Protein AF-X1V938-F1 (afdb_monomer_lite)

pLDDT: mean 85.06, std 10.85, range [51.5, 95.19]

Organism: NCBI:txid412755

Radius of gyration: 33.58 Å; chains: 1; bounding box: 94×29×70 Å

Secondary structure (DSSP, 8-state):
---HHHHHHHHHHHHHHHHHHHHHHHHHHHHHHHHT--SS-PSS-TT---HHHHHHHHHT--SEEEEEEEE-TTT--EEEEEEETTSS-EEEEE-TTTTTTS-HHHHHHHHHH-PPPPHHHHHHHHHHHHHHHHHHHH-

Foldseek 3Di:
DDPPVVVVVVVVVVVVVVVVVVVVVVVVVVVVCVVPPPVDDPPPDPPDQDPVNVVVVVVPFDQKDWPAWDADPPPRFIWTWIGGRVDPDIDTFTCRPLCPPPDPVVVCCCRPPVDDDPPSSVVVVVVSVVVVSVVVVVD

Sequence (139 aa):
PEHHYDNFIEDLIQDWKQADREFSQALWEAELKAMHSLGERRYPLRGQFNAISRDIFAQSQPLYYFEGQAVSGVTLTPFVKVRIASSYVRLYIDLGEALREVSKSKRRKSIRYGKALPFRVEERIRIAIMEAVRHYLAY

Structure (mmCIF, N/CA/C/O backbone):
data_AF-X1V938-F1
#
_entry.id   AF-X1V938-F1
#
loop_
_atom_site.group_PDB
_atom_site.id
_atom_site.type_symbol
_atom_site.label_atom_id
_atom_site.l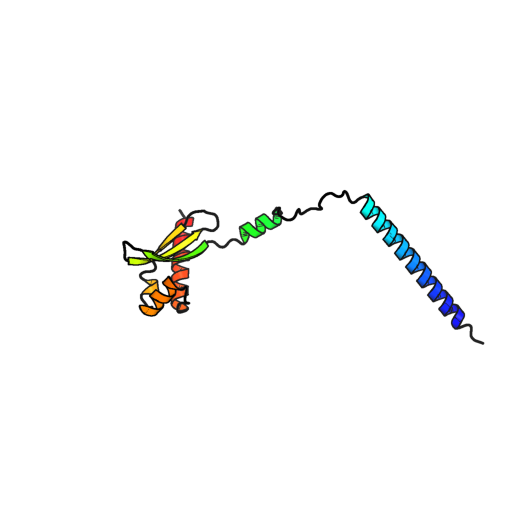abel_alt_id
_atom_site.label_comp_id
_atom_site.label_asym_id
_atom_site.label_entity_id
_atom_site.label_seq_id
_atom_site.pdbx_PDB_ins_code
_atom_site.Cartn_x
_atom_site.Cartn_y
_atom_site.Cartn_z
_atom_site.occupancy
_atom_site.B_iso_or_equiv
_atom_site.auth_seq_id
_atom_site.auth_comp_id
_atom_site.auth_asym_id
_atom_site.auth_atom_id
_atom_site.pdbx_PDB_model_num
ATOM 1 N N . PRO A 1 1 ? 71.701 5.053 -42.333 1.00 51.50 1 PRO A N 1
ATOM 2 C CA . PRO A 1 1 ? 70.776 6.119 -41.885 1.00 51.50 1 PRO A CA 1
ATOM 3 C C . PRO A 1 1 ? 69.346 5.606 -42.033 1.00 51.50 1 PRO A C 1
ATOM 5 O O . PRO A 1 1 ? 68.917 5.292 -43.135 1.00 51.50 1 PRO A O 1
ATOM 8 N N . GLU A 1 2 ? 68.719 5.340 -40.896 1.00 53.16 2 GLU A N 1
ATOM 9 C CA . GLU A 1 2 ? 67.569 4.451 -40.768 1.00 53.16 2 GLU A CA 1
ATOM 10 C C . GLU A 1 2 ? 66.261 5.108 -41.227 1.00 53.16 2 GLU A C 1
ATOM 12 O O . GLU A 1 2 ? 65.856 6.145 -40.704 1.00 53.16 2 GLU A O 1
ATOM 17 N N . HIS A 1 3 ? 65.582 4.454 -42.172 1.00 59.91 3 HIS A N 1
ATOM 18 C CA . HIS A 1 3 ? 64.244 4.767 -42.697 1.00 59.91 3 HIS A CA 1
ATOM 19 C C . HIS A 1 3 ? 63.119 4.453 -41.686 1.00 59.91 3 HIS A C 1
ATOM 21 O O . HIS A 1 3 ? 62.063 3.940 -42.039 1.00 59.91 3 HIS A O 1
ATOM 27 N N . HIS A 1 4 ? 63.344 4.706 -40.393 1.00 61.38 4 HIS A N 1
ATOM 28 C CA . HIS A 1 4 ? 62.378 4.389 -39.334 1.00 61.38 4 HIS A CA 1
ATOM 29 C C . HIS A 1 4 ? 61.112 5.257 -39.428 1.00 61.38 4 HIS A C 1
ATOM 31 O O . HIS A 1 4 ? 60.019 4.827 -39.065 1.00 61.38 4 HIS A O 1
ATOM 37 N N . TYR A 1 5 ? 61.248 6.489 -39.917 1.00 69.62 5 TYR A N 1
ATOM 38 C CA . TYR A 1 5 ? 60.123 7.411 -40.056 1.00 69.62 5 TYR A CA 1
ATOM 39 C C . TYR A 1 5 ? 59.216 7.064 -41.237 1.00 69.62 5 TYR A C 1
ATOM 41 O O . TYR A 1 5 ? 58.027 7.344 -41.164 1.00 69.62 5 TYR A O 1
ATOM 49 N N . ASP A 1 6 ? 59.742 6.410 -42.274 1.00 73.81 6 ASP A N 1
ATOM 50 C CA . ASP A 1 6 ? 58.984 6.121 -43.494 1.00 73.81 6 ASP A CA 1
ATOM 51 C C . ASP A 1 6 ? 57.876 5.091 -43.219 1.00 73.81 6 ASP A C 1
ATOM 53 O O . ASP A 1 6 ? 56.715 5.347 -43.524 1.00 73.81 6 ASP A O 1
ATOM 57 N N . ASN A 1 7 ? 58.195 4.001 -42.512 1.00 77.12 7 ASN A N 1
ATOM 58 C CA . ASN A 1 7 ? 57.200 2.996 -42.111 1.00 77.12 7 ASN A CA 1
ATOM 59 C C . ASN A 1 7 ? 56.140 3.580 -41.161 1.00 77.12 7 ASN A C 1
ATOM 61 O O . ASN A 1 7 ? 54.953 3.314 -41.307 1.00 77.12 7 ASN A O 1
ATOM 65 N N . PHE A 1 8 ? 56.557 4.425 -40.210 1.00 81.06 8 PHE A N 1
ATOM 66 C CA . PHE A 1 8 ? 55.632 5.073 -39.275 1.00 81.06 8 PHE A CA 1
ATOM 67 C C . PHE A 1 8 ? 54.679 6.046 -39.984 1.00 81.06 8 PHE A C 1
ATOM 69 O O . PHE A 1 8 ? 53.502 6.137 -39.640 1.00 81.06 8 PHE A O 1
ATOM 76 N N . ILE A 1 9 ? 55.181 6.779 -40.981 1.00 83.56 9 ILE A N 1
ATOM 77 C CA . ILE A 1 9 ? 54.368 7.671 -41.810 1.00 83.56 9 ILE A CA 1
ATOM 78 C C . ILE A 1 9 ? 53.379 6.856 -42.648 1.00 83.56 9 ILE A C 1
ATOM 80 O O . ILE A 1 9 ? 52.219 7.247 -42.755 1.00 83.56 9 ILE A O 1
ATOM 84 N N . GLU A 1 10 ? 53.802 5.727 -43.218 1.00 85.31 10 GLU A N 1
ATOM 85 C CA . GLU A 1 10 ? 52.921 4.847 -43.989 1.00 85.31 10 GLU A CA 1
ATOM 86 C C . GLU A 1 10 ? 51.785 4.270 -43.140 1.00 85.31 10 GLU A C 1
ATOM 88 O O . GLU A 1 10 ? 50.630 4.344 -43.567 1.00 85.31 10 GLU A O 1
ATOM 93 N N . ASP A 1 11 ? 52.079 3.791 -41.931 1.00 87.44 11 ASP A N 1
ATOM 94 C CA . ASP A 1 11 ? 51.068 3.295 -40.990 1.00 87.44 11 ASP A CA 1
ATOM 95 C C . ASP A 1 11 ? 50.069 4.401 -40.619 1.00 87.44 11 ASP A C 1
ATOM 97 O O . ASP A 1 11 ? 48.855 4.219 -40.724 1.00 87.44 11 ASP A O 1
ATOM 101 N N . LEU A 1 12 ? 50.564 5.603 -40.308 1.00 90.19 12 LEU A N 1
ATOM 102 C CA . LEU A 1 12 ? 49.724 6.753 -39.964 1.00 90.19 12 LEU A CA 1
ATOM 103 C C . LEU A 1 12 ? 48.822 7.177 -41.137 1.00 90.19 12 LEU A C 1
ATOM 105 O O . LEU A 1 12 ? 47.660 7.538 -40.941 1.00 90.19 12 LEU A O 1
ATOM 109 N N . ILE A 1 13 ? 49.319 7.086 -42.374 1.00 90.44 13 ILE A N 1
ATOM 110 C CA . ILE A 1 13 ? 48.526 7.326 -43.586 1.00 90.44 13 ILE A CA 1
ATOM 111 C C . ILE A 1 13 ? 47.441 6.253 -43.764 1.00 90.44 13 ILE A C 1
ATOM 113 O O . ILE A 1 13 ? 46.343 6.578 -44.227 1.00 90.44 13 ILE A O 1
ATOM 117 N N . GLN A 1 14 ? 47.714 4.986 -43.440 1.00 92.62 14 GLN A N 1
ATOM 118 C CA . GLN A 1 14 ? 46.705 3.923 -43.512 1.00 92.62 14 GLN A CA 1
ATOM 119 C C . GLN A 1 14 ? 45.608 4.119 -42.469 1.00 92.62 14 GLN A C 1
ATOM 121 O O . GLN A 1 14 ? 44.429 4.050 -42.823 1.00 92.62 14 GLN A O 1
ATOM 126 N N . ASP A 1 15 ? 45.979 4.467 -41.239 1.00 92.94 15 ASP A N 1
ATOM 127 C CA . ASP A 1 15 ? 45.030 4.780 -40.171 1.00 92.94 15 ASP A CA 1
ATOM 128 C C . ASP A 1 15 ? 44.116 5.944 -40.567 1.00 92.94 15 ASP A C 1
ATOM 130 O O . ASP A 1 15 ? 42.897 5.884 -40.399 1.00 92.94 15 ASP A O 1
ATOM 134 N N . TRP A 1 16 ? 44.678 6.988 -41.182 1.00 93.50 16 TRP A N 1
ATOM 135 C CA . TRP A 1 16 ? 43.898 8.129 -41.666 1.00 93.50 16 TRP A CA 1
ATOM 136 C C . TRP A 1 16 ? 42.923 7.743 -42.778 1.00 93.50 16 TRP A C 1
ATOM 138 O O . TRP A 1 16 ? 41.770 8.169 -42.762 1.00 93.50 16 TRP A O 1
ATOM 148 N N . LYS A 1 17 ? 43.347 6.902 -43.727 1.00 94.50 17 LYS A N 1
ATOM 149 C CA . LYS A 1 17 ? 42.462 6.387 -44.785 1.00 94.50 17 LYS A CA 1
ATOM 150 C C . LYS A 1 17 ? 41.341 5.524 -44.222 1.00 94.50 17 LYS A C 1
ATOM 152 O O . LYS A 1 17 ? 40.238 5.532 -44.766 1.00 94.50 17 LYS A O 1
ATOM 157 N N . GLN A 1 18 ? 41.622 4.752 -43.178 1.00 94.12 18 GLN A N 1
ATOM 158 C CA . GLN A 1 18 ? 40.612 3.943 -42.517 1.00 94.12 18 GLN A CA 1
ATOM 159 C C . GLN A 1 18 ? 39.592 4.831 -41.797 1.00 94.12 18 GLN A C 1
ATOM 161 O O . GLN A 1 18 ? 38.395 4.686 -42.044 1.00 94.12 18 GLN A O 1
ATOM 166 N N . ALA A 1 19 ? 40.057 5.802 -41.010 1.00 93.75 19 ALA A N 1
ATOM 167 C CA . ALA A 1 19 ? 39.192 6.747 -40.309 1.00 93.75 19 ALA A CA 1
ATOM 168 C C . ALA A 1 19 ? 38.291 7.543 -41.273 1.00 93.75 19 ALA A C 1
ATOM 170 O O . ALA A 1 19 ? 37.106 7.728 -41.006 1.00 93.75 19 ALA A O 1
ATOM 171 N N . ASP A 1 20 ? 38.820 7.961 -42.425 1.00 95.19 20 ASP A N 1
ATOM 172 C CA . ASP A 1 20 ? 38.060 8.698 -43.442 1.00 95.19 20 ASP A CA 1
ATOM 173 C C . ASP A 1 20 ? 36.949 7.843 -44.087 1.00 95.19 20 ASP A C 1
ATOM 175 O O . ASP A 1 20 ? 35.829 8.308 -44.326 1.00 95.19 20 ASP A O 1
ATOM 179 N N . ARG A 1 21 ? 37.212 6.547 -44.302 1.00 94.31 21 ARG A N 1
ATOM 180 C CA . ARG A 1 21 ? 36.202 5.590 -44.788 1.00 94.31 21 ARG A CA 1
ATOM 181 C C . ARG A 1 21 ? 35.117 5.332 -43.754 1.00 94.31 21 ARG A C 1
ATOM 183 O O . ARG A 1 21 ? 33.944 5.309 -44.117 1.00 94.31 21 ARG A O 1
ATOM 190 N N . GLU A 1 22 ? 35.494 5.150 -42.493 1.00 93.31 22 GLU A N 1
ATOM 191 C CA . GLU A 1 22 ? 34.551 4.953 -41.387 1.00 93.31 22 GLU A CA 1
ATOM 192 C C . GLU A 1 22 ? 33.655 6.183 -41.212 1.00 93.31 22 GLU A C 1
ATOM 194 O O . GLU A 1 22 ? 32.437 6.059 -41.090 1.00 93.31 22 GLU A O 1
ATOM 199 N N . PHE A 1 23 ? 34.238 7.380 -41.296 1.00 93.44 23 PHE A N 1
ATOM 200 C CA . PHE A 1 23 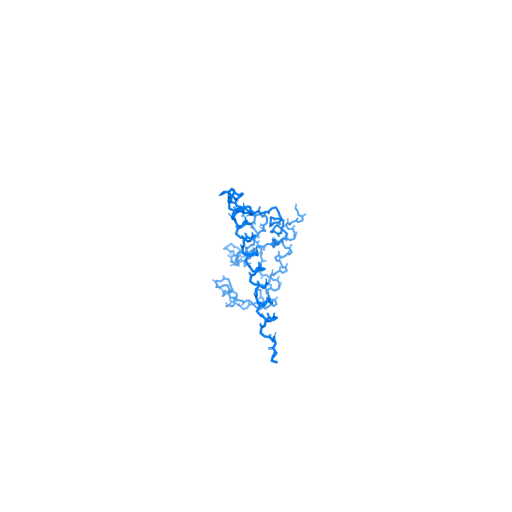? 33.497 8.634 -41.252 1.00 93.44 23 PHE A CA 1
ATOM 201 C C . PHE A 1 23 ? 32.515 8.761 -42.423 1.00 93.44 23 PHE A C 1
ATOM 203 O O . PHE A 1 23 ? 31.340 9.071 -42.220 1.00 93.44 23 PHE A O 1
ATOM 210 N N . SER A 1 24 ? 32.962 8.449 -43.641 1.00 91.88 24 SER A N 1
ATOM 211 C CA . SER A 1 24 ? 32.117 8.469 -44.840 1.00 91.88 24 SER A CA 1
ATOM 212 C C . SER A 1 24 ? 30.961 7.466 -44.757 1.00 91.88 24 SER A C 1
ATOM 214 O O . SER A 1 24 ? 29.830 7.791 -45.117 1.00 91.88 24 SER A O 1
ATOM 216 N N . GLN A 1 25 ? 31.216 6.259 -44.243 1.00 93.25 25 GLN A N 1
ATOM 217 C CA . GLN A 1 25 ? 30.179 5.249 -44.013 1.00 93.25 25 GLN A CA 1
ATOM 218 C C . GLN A 1 25 ? 29.173 5.709 -42.958 1.00 93.25 25 GLN A C 1
ATOM 220 O O . GLN A 1 25 ? 27.969 5.609 -43.184 1.00 93.25 25 GLN A O 1
ATOM 225 N N . ALA A 1 26 ? 29.641 6.281 -41.848 1.00 90.75 26 ALA A N 1
ATOM 226 C CA . ALA A 1 26 ? 28.773 6.795 -40.795 1.00 90.75 26 ALA A CA 1
ATOM 227 C C . ALA A 1 26 ? 27.875 7.942 -41.288 1.00 90.75 26 ALA A C 1
ATOM 229 O O . ALA A 1 26 ? 26.696 7.997 -40.932 1.00 90.75 26 ALA A O 1
ATOM 230 N N . LEU A 1 27 ? 28.405 8.839 -42.128 1.00 92.88 27 LEU A N 1
ATOM 231 C CA . LEU A 1 27 ? 27.618 9.895 -42.769 1.00 92.88 27 LEU A CA 1
ATOM 232 C C . LEU A 1 27 ? 26.555 9.315 -43.702 1.00 92.88 27 LEU A C 1
ATOM 234 O O . LEU A 1 27 ? 25.391 9.696 -43.603 1.00 92.88 27 LEU A O 1
ATOM 238 N N . TRP A 1 28 ? 26.929 8.356 -44.549 1.00 88.69 28 TRP A N 1
ATOM 239 C CA . TRP A 1 28 ? 25.998 7.689 -45.456 1.00 88.69 28 TRP A CA 1
ATOM 240 C C . TRP A 1 28 ? 24.877 6.958 -44.706 1.00 88.69 28 TRP A C 1
ATOM 242 O O . TRP A 1 28 ? 23.701 7.079 -45.045 1.00 88.69 28 TRP A O 1
ATOM 252 N N . GLU A 1 29 ? 25.210 6.237 -43.636 1.00 90.88 29 GLU A N 1
ATOM 253 C CA . GLU A 1 29 ? 24.226 5.583 -42.773 1.00 90.88 29 GLU A CA 1
ATOM 254 C C . GLU A 1 29 ? 23.312 6.592 -42.071 1.00 90.88 29 GLU A C 1
ATOM 256 O O . GLU A 1 29 ? 22.107 6.355 -41.947 1.00 90.88 29 GLU A O 1
ATOM 261 N N . ALA A 1 30 ? 23.857 7.725 -41.622 1.00 88.00 30 ALA A N 1
ATOM 262 C CA . ALA A 1 30 ? 23.079 8.798 -41.019 1.00 88.00 30 ALA A CA 1
ATOM 263 C C . ALA A 1 30 ? 22.116 9.436 -42.031 1.00 88.00 30 ALA A C 1
ATOM 265 O O . ALA A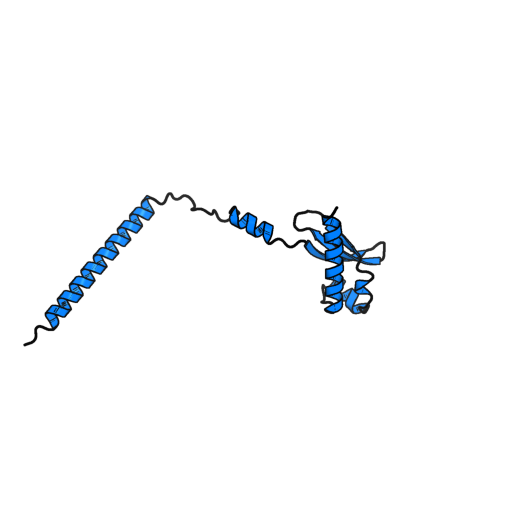 1 30 ? 20.953 9.662 -41.691 1.00 88.00 30 ALA A O 1
ATOM 266 N N . GLU A 1 31 ? 22.558 9.662 -43.268 1.00 85.69 31 GLU A N 1
ATOM 267 C CA . GLU A 1 31 ? 21.728 10.159 -44.367 1.00 85.69 31 GLU A CA 1
ATOM 268 C C . GLU A 1 31 ? 20.633 9.164 -44.745 1.00 85.69 31 GLU A C 1
ATOM 270 O O . GLU A 1 31 ? 19.463 9.543 -44.794 1.00 85.69 31 GLU A O 1
ATOM 275 N N . LEU A 1 32 ? 20.962 7.880 -44.923 1.00 85.06 32 LEU A N 1
ATOM 276 C CA . LEU A 1 32 ? 19.970 6.827 -45.156 1.00 85.06 32 LEU A CA 1
ATOM 277 C C . LEU A 1 32 ? 18.945 6.784 -44.022 1.00 85.06 32 LEU A C 1
ATOM 279 O O . LEU A 1 32 ? 17.737 6.740 -44.258 1.00 85.06 32 LEU A O 1
ATOM 283 N N . LYS A 1 33 ? 19.404 6.848 -42.772 1.00 80.94 33 LYS A N 1
ATOM 284 C CA . LYS A 1 33 ? 18.533 6.853 -41.596 1.00 80.94 33 LYS A CA 1
ATOM 285 C C . LYS A 1 33 ? 17.653 8.097 -41.534 1.00 80.94 33 LYS A C 1
ATOM 287 O O . LYS A 1 33 ? 16.526 7.978 -41.063 1.00 80.94 33 LYS A O 1
ATOM 292 N N . ALA A 1 34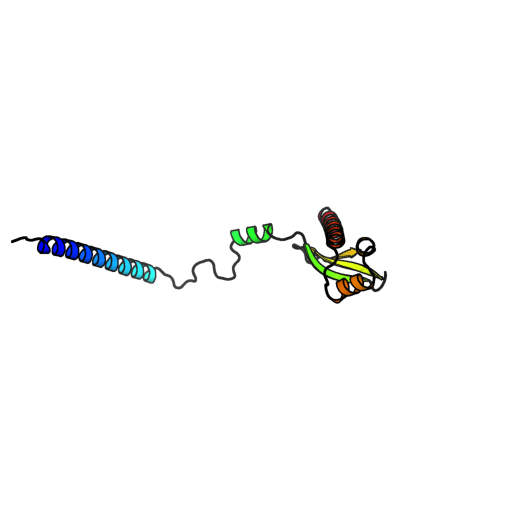 ? 18.138 9.251 -41.985 1.00 82.06 34 ALA A N 1
ATOM 293 C CA . ALA A 1 34 ? 17.370 10.488 -42.058 1.00 82.06 34 ALA A CA 1
ATOM 294 C C . ALA A 1 34 ? 16.327 10.436 -43.186 1.00 82.06 34 ALA A C 1
ATOM 296 O O . ALA A 1 34 ? 15.155 10.716 -42.937 1.00 82.06 34 ALA A O 1
ATOM 297 N N . MET A 1 35 ? 16.718 9.993 -44.386 1.00 78.81 35 MET A N 1
ATOM 298 C CA . MET A 1 35 ? 15.833 9.856 -45.551 1.00 78.81 35 MET A CA 1
ATOM 299 C C . MET A 1 35 ? 14.723 8.827 -45.319 1.00 78.81 35 MET A C 1
ATOM 301 O O . MET A 1 35 ? 13.577 9.049 -45.702 1.00 78.81 35 MET A O 1
ATOM 305 N N . HIS A 1 36 ? 15.047 7.715 -44.659 1.00 72.38 36 HIS A N 1
ATOM 306 C CA . HIS A 1 36 ? 14.093 6.654 -44.333 1.00 72.38 36 HIS A CA 1
ATOM 307 C C . HIS A 1 36 ? 13.449 6.808 -42.950 1.00 72.38 36 HIS A C 1
ATOM 309 O O . HIS A 1 36 ? 12.597 5.999 -42.573 1.00 72.38 36 HIS A O 1
ATOM 315 N N . SER A 1 37 ? 13.801 7.840 -42.176 1.00 72.62 37 SER A N 1
ATOM 316 C CA . SER A 1 37 ? 12.988 8.224 -41.028 1.00 72.62 37 SER A CA 1
ATOM 317 C C . SER A 1 37 ? 11.761 8.974 -41.525 1.00 72.62 37 SER A C 1
ATOM 319 O O . SER A 1 37 ? 11.775 10.186 -41.712 1.00 72.62 37 SER A O 1
ATOM 321 N N . LEU A 1 38 ? 10.663 8.246 -41.715 1.00 65.38 38 LEU A N 1
ATOM 322 C CA . LEU A 1 38 ? 9.349 8.870 -41.664 1.00 65.38 38 LEU A CA 1
ATOM 323 C C . LEU A 1 38 ? 9.292 9.620 -40.327 1.00 65.38 38 LEU A C 1
ATOM 325 O O . LEU A 1 38 ? 9.566 9.024 -39.284 1.00 65.38 38 LEU A O 1
ATOM 329 N N . GLY A 1 39 ? 8.959 10.914 -40.336 1.00 61.00 39 GLY A N 1
ATOM 330 C CA . GLY A 1 39 ? 8.785 11.741 -39.127 1.00 61.00 39 GLY A CA 1
ATOM 331 C C . GLY A 1 39 ? 7.665 11.256 -38.189 1.00 61.00 39 GLY A C 1
ATOM 332 O O . GLY A 1 39 ? 7.238 11.963 -37.277 1.00 61.00 39 GLY A O 1
ATOM 333 N N . GLU A 1 40 ? 7.169 10.048 -38.426 1.00 63.22 40 GLU A N 1
ATOM 334 C CA . GLU A 1 40 ? 6.268 9.297 -37.588 1.00 63.22 40 GLU A CA 1
ATOM 335 C C . GLU A 1 40 ? 6.944 8.972 -36.254 1.00 63.22 40 GLU A C 1
ATOM 337 O O . GLU A 1 40 ? 8.111 8.580 -36.156 1.00 63.22 40 GLU A O 1
ATOM 342 N N . ARG A 1 41 ? 6.183 9.142 -3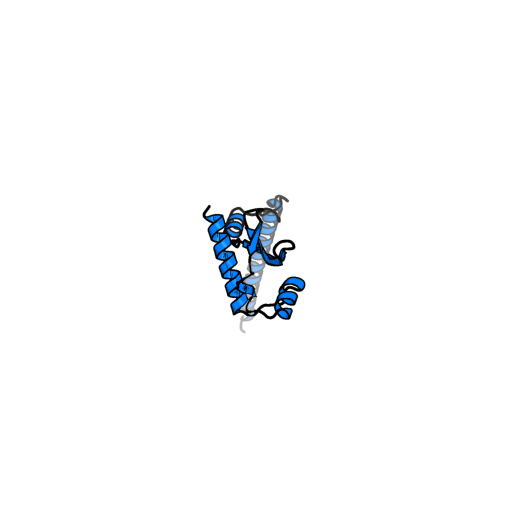5.176 1.00 57.28 41 ARG A N 1
ATOM 343 C CA . ARG A 1 41 ? 6.646 8.812 -33.831 1.00 57.28 41 ARG A CA 1
ATOM 344 C C . ARG A 1 41 ? 6.907 7.308 -33.757 1.00 57.28 41 ARG A C 1
ATOM 346 O O . ARG A 1 41 ? 5.965 6.519 -33.757 1.00 57.28 41 ARG A O 1
ATOM 353 N N . ARG A 1 42 ? 8.184 6.922 -33.665 1.00 57.72 42 ARG A N 1
ATOM 354 C CA . ARG A 1 42 ? 8.599 5.524 -33.497 1.00 57.72 42 ARG A CA 1
ATOM 355 C C . ARG A 1 42 ? 7.921 4.916 -32.272 1.00 57.72 42 ARG A C 1
ATOM 357 O O . ARG A 1 42 ? 7.939 5.497 -31.186 1.00 57.72 42 ARG A O 1
ATOM 364 N N . TYR A 1 43 ? 7.317 3.751 -32.475 1.00 58.62 43 TYR A N 1
ATOM 365 C CA . TYR A 1 43 ? 6.707 2.962 -31.414 1.00 58.62 43 TYR A CA 1
ATOM 366 C C . TYR A 1 43 ? 7.757 2.598 -30.338 1.00 58.62 43 TYR A C 1
ATOM 368 O O . TYR A 1 43 ? 8.907 2.328 -30.688 1.00 58.62 43 TYR A O 1
ATOM 376 N N . PRO A 1 44 ? 7.381 2.546 -29.047 1.00 57.72 44 PRO A N 1
ATOM 377 C CA . PRO A 1 44 ? 6.053 2.836 -28.523 1.00 57.72 44 PRO A CA 1
ATOM 378 C C . PRO A 1 44 ? 5.814 4.341 -28.349 1.00 57.72 44 PRO A C 1
ATOM 380 O O . PRO A 1 44 ? 6.614 5.069 -27.759 1.00 57.72 44 PRO A O 1
ATOM 383 N N . LEU A 1 45 ? 4.647 4.788 -28.817 1.00 57.28 45 LEU A N 1
ATOM 384 C CA . LEU A 1 45 ? 4.077 6.088 -28.475 1.00 57.28 45 LEU A CA 1
ATOM 385 C C . LEU A 1 45 ? 4.007 6.185 -26.944 1.00 57.28 45 LEU A C 1
ATOM 387 O O . LEU A 1 45 ? 3.300 5.403 -26.305 1.00 57.28 45 LEU A O 1
ATOM 391 N N . ARG A 1 46 ? 4.748 7.119 -26.335 1.00 53.34 46 ARG A N 1
ATOM 392 C CA . ARG A 1 46 ? 4.645 7.388 -24.890 1.00 53.34 46 ARG A CA 1
ATOM 393 C C . ARG A 1 46 ? 3.164 7.544 -24.516 1.00 53.34 46 ARG A C 1
ATOM 395 O O . ARG A 1 46 ? 2.470 8.360 -25.114 1.00 53.34 46 ARG A O 1
ATOM 402 N N . GLY A 1 47 ? 2.692 6.750 -23.554 1.00 58.91 47 GLY A N 1
ATOM 403 C CA . GLY A 1 47 ? 1.292 6.744 -23.107 1.00 58.91 47 GLY A CA 1
ATOM 404 C C . GLY A 1 47 ? 0.425 5.598 -23.644 1.00 58.91 47 GLY A C 1
ATOM 405 O O . GLY A 1 47 ? -0.689 5.430 -23.157 1.00 58.91 47 GLY A O 1
ATOM 406 N N . GLN A 1 48 ? 0.915 4.769 -24.573 1.00 62.12 48 GLN A N 1
ATOM 407 C CA . GLN A 1 48 ? 0.264 3.499 -24.906 1.00 62.12 48 GLN A CA 1
ATOM 408 C C . GLN A 1 48 ? 0.916 2.358 -24.124 1.00 62.12 48 GLN A C 1
ATOM 410 O O . GLN A 1 48 ? 2.125 2.142 -24.181 1.00 62.12 48 GLN A O 1
ATOM 415 N N . PHE A 1 49 ? 0.096 1.631 -23.369 1.00 62.00 49 PHE A N 1
ATOM 416 C CA . PHE A 1 49 ? 0.494 0.378 -22.743 1.00 62.00 49 PHE A CA 1
ATOM 417 C C . PHE A 1 49 ? 0.829 -0.633 -23.853 1.00 62.00 49 PHE A C 1
ATOM 419 O O . PHE A 1 49 ? -0.072 -1.054 -24.577 1.00 62.00 49 PHE A O 1
ATOM 426 N N . ASN A 1 50 ? 2.102 -1.017 -23.994 1.00 79.19 50 ASN A N 1
ATOM 427 C CA . ASN A 1 50 ? 2.497 -2.169 -24.810 1.00 79.19 50 ASN A CA 1
ATOM 428 C C . ASN A 1 50 ? 1.736 -3.415 -24.306 1.00 79.19 50 ASN A C 1
ATOM 430 O O . ASN A 1 50 ? 1.452 -3.513 -23.111 1.00 79.19 50 ASN A O 1
ATOM 434 N N . ALA A 1 51 ? 1.408 -4.367 -25.184 1.00 79.75 51 ALA A N 1
ATOM 435 C CA . ALA A 1 51 ? 0.750 -5.619 -24.802 1.00 79.75 51 ALA A CA 1
ATOM 436 C C . ALA A 1 51 ? 1.528 -6.332 -23.681 1.00 79.75 51 ALA A C 1
ATOM 438 O O . ALA A 1 51 ? 0.962 -6.643 -22.638 1.00 79.75 51 ALA A O 1
ATOM 439 N N . ILE A 1 52 ? 2.856 -6.424 -23.824 1.00 81.94 52 ILE A N 1
ATOM 440 C CA . ILE A 1 52 ? 3.741 -7.003 -22.802 1.00 81.94 52 ILE A CA 1
ATOM 441 C C . ILE A 1 52 ? 3.677 -6.202 -21.495 1.00 81.94 52 ILE A C 1
ATOM 443 O O . ILE A 1 52 ? 3.558 -6.774 -20.416 1.00 81.94 52 ILE A O 1
ATOM 447 N N . SER A 1 53 ? 3.720 -4.866 -21.560 1.00 77.00 53 SER A N 1
ATOM 448 C CA . SER A 1 53 ? 3.662 -4.049 -20.341 1.00 77.00 53 SER A CA 1
ATOM 449 C C . SER A 1 53 ? 2.289 -4.110 -19.668 1.00 77.00 53 SER A C 1
ATOM 451 O O . SER A 1 53 ? 2.203 -3.932 -18.457 1.00 77.00 53 SER A O 1
ATOM 453 N N . ARG A 1 54 ? 1.217 -4.364 -20.430 1.00 80.75 54 ARG A N 1
ATOM 454 C CA . ARG A 1 54 ? -0.145 -4.544 -19.910 1.00 80.75 54 ARG A CA 1
ATOM 455 C C . ARG A 1 54 ? -0.253 -5.847 -19.137 1.00 80.75 54 ARG A C 1
ATOM 457 O O . ARG A 1 54 ? -0.789 -5.823 -18.033 1.00 80.75 54 ARG A O 1
ATOM 464 N N . ASP A 1 55 ? 0.313 -6.922 -19.668 1.00 83.94 55 ASP A N 1
ATOM 465 C CA . ASP A 1 55 ? 0.337 -8.216 -18.991 1.00 83.94 55 ASP A CA 1
ATOM 466 C C . ASP A 1 55 ? 1.195 -8.164 -17.728 1.00 83.94 55 ASP A C 1
ATOM 468 O O . ASP A 1 55 ? 0.733 -8.569 -16.663 1.00 83.94 55 ASP A O 1
ATOM 472 N N . ILE A 1 56 ? 2.390 -7.563 -17.799 1.00 85.19 56 ILE A N 1
ATOM 473 C CA . ILE A 1 56 ? 3.245 -7.343 -16.619 1.00 85.19 56 ILE A CA 1
ATOM 474 C C . ILE A 1 56 ? 2.492 -6.537 -15.556 1.00 85.19 56 ILE A C 1
ATOM 476 O O . ILE A 1 56 ? 2.496 -6.893 -14.379 1.00 85.19 56 ILE A O 1
ATOM 480 N N . PHE A 1 57 ? 1.812 -5.461 -15.955 1.00 82.75 57 PHE A N 1
ATOM 481 C CA . PHE A 1 57 ? 1.044 -4.640 -15.025 1.00 82.75 57 PHE A CA 1
ATOM 482 C C . PHE A 1 57 ? -0.100 -5.420 -14.382 1.00 82.75 57 PHE A C 1
ATOM 484 O O . PHE A 1 57 ? -0.232 -5.369 -13.162 1.00 82.75 57 PHE A O 1
ATOM 491 N N . ALA A 1 58 ? -0.876 -6.175 -15.163 1.00 82.56 58 ALA A N 1
ATOM 492 C CA . ALA A 1 58 ? -1.960 -7.007 -14.651 1.00 82.56 58 ALA A CA 1
ATOM 493 C C . ALA A 1 58 ? -1.451 -8.087 -13.680 1.00 82.56 58 ALA A C 1
ATOM 495 O O . ALA A 1 58 ? -2.061 -8.299 -12.637 1.00 82.56 58 ALA A O 1
ATOM 496 N N . GLN A 1 59 ? -0.307 -8.711 -13.976 1.00 85.44 59 GLN A N 1
ATOM 497 C CA . GLN A 1 59 ? 0.325 -9.714 -13.111 1.00 85.44 59 GLN A CA 1
ATOM 498 C C . GLN A 1 59 ? 0.896 -9.115 -11.819 1.00 85.44 59 GLN A C 1
ATOM 500 O O . GLN A 1 59 ? 0.869 -9.759 -10.775 1.00 85.44 59 GLN A O 1
ATOM 505 N N . SER A 1 60 ? 1.404 -7.882 -11.871 1.00 86.69 60 SER A N 1
ATOM 506 C CA . SER A 1 60 ? 2.004 -7.201 -10.715 1.00 86.69 60 SER A CA 1
ATOM 507 C C . SER A 1 60 ? 0.996 -6.542 -9.766 1.00 86.69 60 SER A C 1
ATOM 509 O O . SER A 1 60 ? 1.400 -5.984 -8.743 1.00 86.69 60 SER A O 1
ATOM 511 N N . GLN A 1 61 ? -0.304 -6.551 -10.088 1.00 85.75 61 GLN A N 1
ATOM 512 C CA . GLN A 1 61 ? -1.298 -5.900 -9.239 1.00 85.75 61 GLN A CA 1
ATOM 513 C C . GLN A 1 61 ? -1.424 -6.625 -7.889 1.00 85.75 61 GLN A C 1
ATOM 515 O O . GLN A 1 61 ? -1.582 -7.846 -7.852 1.00 85.75 61 GLN A O 1
ATOM 520 N N . PRO A 1 62 ? -1.391 -5.892 -6.760 1.00 89.44 62 PRO A N 1
ATOM 521 C CA . PRO A 1 62 ? -1.670 -6.488 -5.461 1.00 89.44 62 PRO A CA 1
ATOM 522 C C . PRO A 1 62 ? -3.123 -6.970 -5.421 1.00 89.44 62 PRO A C 1
ATOM 524 O O . PRO A 1 62 ? -3.964 -6.440 -6.129 1.00 89.44 62 PRO A O 1
ATOM 527 N N . LEU A 1 63 ? -3.468 -7.919 -4.552 1.00 89.94 63 LEU A N 1
ATOM 528 C CA . LEU A 1 63 ? -4.869 -8.357 -4.411 1.00 89.94 63 LEU A CA 1
ATOM 529 C C . LEU A 1 63 ? -5.785 -7.220 -3.929 1.00 89.94 63 LEU A C 1
ATOM 531 O O . LEU A 1 63 ? -6.959 -7.133 -4.298 1.00 89.94 63 LEU A O 1
ATOM 535 N N . TYR A 1 64 ? -5.241 -6.332 -3.098 1.00 93.12 64 TYR A N 1
ATOM 536 C CA . TYR A 1 64 ? -5.976 -5.228 -2.510 1.00 93.12 64 TYR A CA 1
ATOM 537 C C . TYR A 1 64 ? -5.089 -4.009 -2.247 1.00 93.12 64 TYR A C 1
ATOM 539 O O . TYR A 1 64 ? -3.876 -4.113 -2.070 1.00 93.12 64 TYR A O 1
ATOM 547 N N . TYR A 1 65 ? -5.727 -2.847 -2.155 1.00 92.75 65 TYR A N 1
ATOM 548 C CA . TYR A 1 65 ? -5.149 -1.581 -1.731 1.00 92.75 65 TYR A CA 1
ATOM 549 C C . TYR A 1 65 ? -5.763 -1.156 -0.400 1.00 92.75 65 TYR A C 1
ATOM 551 O O . TYR A 1 65 ? -6.984 -1.090 -0.247 1.00 92.75 65 TYR A O 1
ATOM 559 N N . PHE A 1 66 ? -4.913 -0.839 0.569 1.00 91.31 66 PHE A N 1
ATOM 560 C CA . PHE A 1 66 ? -5.338 -0.273 1.843 1.00 91.31 66 PHE A CA 1
ATOM 561 C C . PHE A 1 66 ? -5.692 1.211 1.649 1.00 91.31 66 PHE A C 1
ATOM 563 O O . PHE A 1 66 ? -4.817 2.005 1.311 1.00 91.31 66 PHE A O 1
ATOM 570 N N . GLU A 1 67 ? -6.962 1.592 1.833 1.00 91.44 67 GLU A N 1
ATOM 571 C CA . GLU A 1 67 ? -7.393 2.995 1.705 1.00 91.44 67 GLU A CA 1
ATOM 572 C C . GLU A 1 67 ? -7.303 3.742 3.044 1.00 91.44 67 GLU A C 1
ATOM 574 O O . GLU A 1 67 ? -6.940 4.916 3.073 1.00 91.44 67 GLU A O 1
ATOM 579 N N . GLY A 1 68 ? -7.629 3.086 4.163 1.00 90.12 68 GLY A N 1
ATOM 580 C CA . GLY A 1 68 ? -7.538 3.720 5.477 1.00 90.12 68 GLY A CA 1
ATOM 581 C C . GLY A 1 68 ? -8.205 2.948 6.611 1.00 90.12 68 GLY A C 1
ATOM 582 O O . GLY A 1 68 ? -8.844 1.918 6.407 1.00 90.12 68 GLY A O 1
ATOM 583 N N . GLN A 1 69 ? -8.059 3.477 7.825 1.00 90.94 69 GLN A N 1
ATOM 584 C CA . GLN A 1 69 ? -8.667 2.966 9.056 1.00 90.94 69 GLN A CA 1
ATOM 585 C C . GLN A 1 69 ? -9.595 4.024 9.653 1.00 90.94 69 GLN A C 1
ATOM 587 O O . GLN A 1 69 ? -9.238 5.199 9.711 1.00 90.94 69 GLN A O 1
ATOM 592 N N . ALA A 1 70 ? -10.768 3.610 10.125 1.00 91.00 70 ALA A N 1
ATOM 593 C CA . ALA A 1 70 ? -11.748 4.497 10.744 1.00 91.00 70 ALA A CA 1
ATOM 594 C C . ALA A 1 70 ? -12.532 3.779 11.854 1.00 91.00 70 ALA A C 1
ATOM 596 O O . ALA A 1 70 ? -12.253 2.632 12.195 1.00 91.00 70 ALA A O 1
ATOM 597 N N . VAL A 1 71 ? -13.488 4.482 12.461 1.00 90.06 71 VAL A N 1
ATOM 598 C CA . VAL A 1 71 ? -14.433 3.921 13.437 1.00 90.06 71 VAL A CA 1
ATOM 599 C C . VAL A 1 71 ? -15.839 4.094 12.888 1.00 90.06 71 VAL A C 1
ATOM 601 O O . VAL A 1 71 ? -16.179 5.165 12.387 1.00 90.06 71 VAL A O 1
ATOM 604 N N . SER A 1 72 ? -16.648 3.044 12.977 1.00 88.88 72 SER A N 1
ATOM 605 C CA . SER A 1 72 ? -18.060 3.082 12.605 1.00 88.88 72 SER A CA 1
ATOM 606 C C . SER A 1 72 ? -18.824 3.992 13.561 1.00 88.88 72 SER A C 1
ATOM 608 O O . SER A 1 72 ? -18.728 3.833 14.774 1.00 88.88 72 SER A O 1
ATOM 610 N N . GLY A 1 73 ? -19.601 4.939 13.035 1.00 87.44 73 GLY A N 1
ATOM 611 C CA . GLY A 1 73 ? -20.434 5.817 13.864 1.00 87.44 73 GLY A CA 1
ATOM 612 C C . GLY A 1 73 ? -21.595 5.091 14.552 1.00 87.44 73 GLY A C 1
ATOM 613 O O . GLY A 1 73 ? -22.093 5.575 15.560 1.00 87.44 73 GLY A O 1
ATOM 614 N N . VAL A 1 74 ? -22.003 3.929 14.026 1.00 89.56 74 VAL A N 1
ATOM 615 C CA . VAL A 1 74 ? -23.162 3.165 14.514 1.00 89.56 74 VAL A CA 1
ATOM 616 C C . VAL A 1 74 ? -22.736 2.131 15.551 1.00 89.56 74 VAL A C 1
ATOM 618 O O . VAL A 1 74 ? -23.222 2.134 16.675 1.00 89.56 74 VAL A O 1
ATOM 621 N N . THR A 1 75 ? -21.796 1.257 15.190 1.00 86.44 75 THR A N 1
ATOM 622 C CA . THR A 1 75 ? -21.334 0.165 16.063 1.00 86.44 75 THR A CA 1
ATOM 623 C C . THR A 1 75 ? -20.201 0.590 16.988 1.00 86.44 75 THR A C 1
ATOM 625 O O . THR A 1 75 ? -19.847 -0.148 17.903 1.00 86.44 75 THR A O 1
ATOM 628 N N . LEU A 1 76 ? -19.592 1.758 16.745 1.00 85.44 76 LEU A N 1
ATOM 629 C CA . LEU A 1 76 ? -18.390 2.230 17.438 1.00 85.44 76 LEU A CA 1
ATOM 630 C C . LEU A 1 76 ? -17.209 1.246 17.346 1.00 85.44 76 LEU A C 1
ATOM 632 O O . LEU A 1 76 ? -16.236 1.363 18.098 1.00 85.44 76 LEU A O 1
ATOM 636 N N . THR A 1 77 ? -17.259 0.305 16.397 1.00 88.38 77 THR A N 1
ATOM 637 C CA . THR A 1 77 ? -16.179 -0.643 16.128 1.00 88.38 77 THR A CA 1
ATOM 638 C C . THR A 1 77 ? -15.181 -0.049 15.131 1.00 88.38 77 THR A C 1
ATOM 640 O O . THR A 1 77 ? -15.572 0.662 14.195 1.00 88.38 77 THR A O 1
ATOM 643 N N . PRO A 1 78 ? -13.868 -0.247 15.345 1.00 91.06 78 PRO A N 1
ATOM 644 C CA . PRO A 1 78 ? -12.861 0.182 14.388 1.00 91.06 78 PRO A CA 1
ATOM 645 C C . PRO A 1 78 ? -12.900 -0.723 13.155 1.00 91.06 78 PRO A C 1
ATOM 647 O O . PRO A 1 78 ? -12.976 -1.936 13.295 1.00 91.06 78 PRO A O 1
ATOM 650 N N . PHE A 1 79 ? -12.785 -0.153 11.960 1.00 93.62 79 PHE A N 1
ATOM 651 C CA . PHE A 1 79 ? -12.764 -0.912 10.712 1.00 93.62 79 PHE A CA 1
ATOM 652 C C . PHE A 1 79 ? -11.653 -0.433 9.771 1.00 93.62 79 PHE A C 1
ATOM 654 O O . PHE A 1 79 ? -11.196 0.714 9.844 1.00 93.62 79 PHE A O 1
ATOM 661 N N . VAL A 1 80 ? -11.237 -1.309 8.856 1.00 94.19 80 VAL A N 1
ATOM 662 C CA . VAL A 1 80 ? -10.393 -0.964 7.704 1.00 94.19 80 VAL A CA 1
ATOM 663 C C . VAL A 1 80 ? -11.243 -0.851 6.461 1.00 94.19 80 VAL A C 1
ATOM 665 O O . VAL A 1 80 ? -12.107 -1.687 6.207 1.00 94.19 80 VAL A O 1
ATOM 668 N N . LYS A 1 81 ? -10.933 0.158 5.656 1.00 94.38 81 LYS A N 1
ATOM 669 C CA . LYS A 1 81 ? -11.420 0.300 4.296 1.00 94.38 81 LYS A CA 1
ATOM 670 C C . LYS A 1 81 ? -10.367 -0.214 3.317 1.00 94.38 81 LYS A C 1
ATOM 672 O O . LYS A 1 81 ? -9.250 0.310 3.259 1.00 94.38 81 LYS A O 1
ATOM 677 N N . VAL A 1 82 ? -10.732 -1.232 2.549 1.00 95.06 82 VAL A N 1
ATOM 678 C CA . VAL A 1 82 ? -9.850 -1.900 1.588 1.00 95.06 82 VAL A CA 1
ATOM 679 C C . VAL A 1 82 ? -10.500 -1.897 0.212 1.00 95.06 82 VAL A C 1
ATOM 681 O O . VAL A 1 82 ? -11.670 -2.243 0.084 1.00 95.06 82 VAL A O 1
ATOM 684 N N . ARG A 1 83 ? -9.754 -1.523 -0.829 1.00 94.00 83 ARG A N 1
ATOM 685 C CA . ARG A 1 83 ? -10.201 -1.588 -2.226 1.00 94.00 83 ARG A CA 1
ATOM 686 C C . ARG A 1 83 ? -9.594 -2.803 -2.910 1.00 94.00 83 ARG A C 1
ATOM 688 O O . ARG A 1 83 ? -8.386 -2.995 -2.842 1.00 94.00 83 ARG A O 1
ATOM 695 N N . ILE A 1 84 ? -10.402 -3.592 -3.602 1.00 91.94 84 ILE A N 1
ATOM 696 C CA . ILE A 1 84 ? -9.909 -4.732 -4.389 1.00 91.94 84 ILE A CA 1
ATOM 697 C C . ILE A 1 84 ? -9.255 -4.196 -5.667 1.00 91.94 84 ILE A C 1
ATOM 699 O O . ILE A 1 84 ? -9.768 -3.255 -6.269 1.00 91.94 84 ILE A O 1
ATOM 703 N N . ALA A 1 85 ? -8.102 -4.727 -6.076 1.00 84.19 85 ALA A N 1
ATOM 704 C CA . ALA A 1 85 ? -7.308 -4.069 -7.116 1.00 84.19 85 ALA A CA 1
ATOM 705 C C . ALA A 1 85 ? -7.977 -4.009 -8.493 1.00 84.19 85 ALA A C 1
ATOM 707 O O . ALA A 1 85 ? -7.945 -2.955 -9.131 1.00 84.19 85 ALA A O 1
ATOM 708 N N . SER A 1 86 ? -8.646 -5.090 -8.892 1.00 79.81 86 SER A N 1
ATOM 709 C CA . SER A 1 86 ? -9.353 -5.224 -10.169 1.00 79.81 86 SER A CA 1
ATOM 710 C C . SER A 1 86 ? -10.801 -4.714 -10.141 1.00 79.81 86 SER A C 1
ATOM 712 O O . SER A 1 86 ? -11.522 -4.871 -11.123 1.00 79.81 86 SER A O 1
ATOM 714 N N . SER A 1 87 ? -11.255 -4.111 -9.034 1.00 82.31 87 SER A N 1
ATOM 715 C CA . SER A 1 87 ? -12.655 -3.724 -8.845 1.00 82.31 87 SER A CA 1
ATOM 716 C C . SER A 1 87 ? -12.814 -2.344 -8.195 1.00 82.31 87 SER A C 1
ATOM 718 O O . SER A 1 87 ? -11.939 -1.832 -7.496 1.00 82.31 87 SER A O 1
ATOM 720 N N . TYR A 1 88 ? -13.979 -1.729 -8.405 1.00 87.19 88 TYR A N 1
ATOM 721 C CA . TYR A 1 88 ? -14.409 -0.537 -7.665 1.00 87.19 88 TYR A CA 1
ATOM 722 C C . TYR A 1 88 ? -15.016 -0.877 -6.293 1.00 87.19 88 TYR A C 1
ATOM 724 O O . TYR A 1 88 ? -15.381 0.027 -5.534 1.00 87.19 88 TYR A O 1
ATOM 732 N N . VAL A 1 89 ? -15.104 -2.170 -5.966 1.00 91.69 89 VAL A N 1
ATOM 733 C CA . VAL A 1 89 ? -15.619 -2.671 -4.694 1.00 91.69 89 VAL A CA 1
ATOM 734 C C . VAL A 1 89 ? -14.667 -2.334 -3.553 1.00 91.69 89 VAL A C 1
ATOM 736 O O . VAL A 1 89 ? -13.443 -2.488 -3.636 1.00 91.69 89 VAL A O 1
ATOM 739 N N . ARG A 1 90 ? -15.273 -1.871 -2.461 1.00 93.88 90 ARG A N 1
ATOM 740 C CA . ARG A 1 90 ? -14.605 -1.547 -1.207 1.00 93.88 90 ARG A CA 1
ATOM 741 C C . ARG A 1 90 ? -15.167 -2.429 -0.112 1.00 93.88 90 ARG A C 1
ATOM 743 O O . ARG A 1 90 ? -16.374 -2.446 0.106 1.00 93.88 90 ARG A O 1
ATOM 750 N N . LEU A 1 91 ? -14.275 -3.125 0.574 1.00 93.44 91 LEU A N 1
ATOM 751 C CA . LEU A 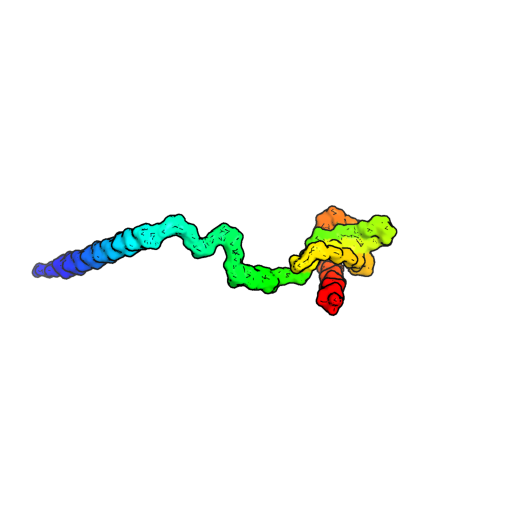1 91 ? -14.593 -3.928 1.738 1.00 93.44 91 LEU A CA 1
ATOM 752 C C . LEU A 1 91 ? -14.357 -3.108 3.003 1.00 93.44 91 LEU A C 1
ATOM 754 O O . LEU A 1 91 ? -13.372 -2.372 3.120 1.00 93.44 91 LEU A O 1
ATOM 758 N N . TYR A 1 92 ? -15.280 -3.265 3.943 1.00 93.88 92 TYR A N 1
ATOM 759 C CA . TYR A 1 92 ? -15.228 -2.681 5.274 1.00 93.88 92 TYR A CA 1
ATOM 760 C C . TYR A 1 92 ? -15.062 -3.827 6.265 1.00 93.88 92 TYR A C 1
ATOM 762 O O . TYR A 1 92 ? -15.984 -4.609 6.471 1.00 93.88 92 TYR A O 1
ATOM 770 N N . ILE A 1 93 ? -13.859 -3.960 6.816 1.00 93.19 93 ILE A N 1
ATOM 771 C CA . ILE A 1 93 ? -13.451 -5.126 7.606 1.00 93.19 93 ILE A CA 1
ATOM 772 C C . ILE A 1 93 ? -13.323 -4.694 9.061 1.00 93.19 93 ILE A C 1
ATOM 774 O O . ILE A 1 93 ? -12.594 -3.744 9.352 1.00 93.19 93 ILE A O 1
ATOM 778 N N . ASP A 1 94 ? -14.029 -5.366 9.968 1.00 91.94 94 ASP A N 1
ATOM 779 C CA . ASP A 1 94 ? -13.987 -5.054 11.399 1.00 91.94 94 ASP A CA 1
ATOM 780 C C . ASP A 1 94 ? -12.623 -5.437 12.011 1.00 91.94 94 ASP A C 1
ATOM 782 O O . ASP A 1 94 ? -12.084 -6.513 11.758 1.00 91.94 94 ASP A O 1
ATOM 786 N N . LEU A 1 95 ? -12.051 -4.538 12.816 1.00 87.38 95 LEU A N 1
ATOM 787 C CA . LEU A 1 95 ? -10.790 -4.702 13.549 1.00 87.38 95 LEU A CA 1
ATOM 788 C C . LEU A 1 95 ? -10.971 -4.751 15.069 1.00 87.38 95 LEU A C 1
ATOM 790 O O . LEU A 1 95 ? -9.983 -4.639 15.808 1.00 87.38 95 LEU A O 1
ATOM 794 N N . GLY A 1 96 ? -12.206 -4.849 15.560 1.00 81.12 96 GLY A N 1
ATOM 795 C CA . GLY A 1 96 ? -12.531 -4.762 16.981 1.00 81.12 96 GLY A CA 1
ATOM 796 C C . GLY A 1 96 ? -11.655 -5.659 17.853 1.00 81.12 96 GLY A C 1
ATOM 797 O O . GLY A 1 96 ? -11.146 -5.213 18.885 1.00 81.12 96 GLY A O 1
ATOM 798 N N . GLU A 1 97 ? -11.401 -6.886 17.401 1.00 82.56 97 GLU A N 1
ATOM 799 C CA . GLU A 1 97 ? -10.561 -7.845 18.113 1.00 82.56 97 GLU A CA 1
ATOM 800 C C . GLU A 1 97 ? -9.059 -7.552 17.968 1.00 82.56 97 GLU A C 1
ATOM 802 O O . GLU A 1 97 ? -8.337 -7.512 18.967 1.00 82.56 97 GLU A O 1
ATOM 807 N N . ALA A 1 98 ? -8.586 -7.261 16.751 1.00 85.12 98 ALA A N 1
ATOM 808 C CA . ALA A 1 98 ? -7.167 -7.026 16.470 1.00 85.12 98 ALA A CA 1
ATOM 809 C C . ALA A 1 98 ? -6.602 -5.807 17.222 1.00 85.12 98 ALA A C 1
ATOM 811 O O . ALA A 1 98 ? -5.458 -5.815 17.675 1.00 85.12 98 ALA A O 1
ATOM 812 N N . LEU A 1 99 ? -7.406 -4.755 17.403 1.00 84.31 99 LEU A N 1
ATOM 813 C CA . LEU A 1 99 ? -6.980 -3.524 18.078 1.00 84.31 99 LEU A CA 1
ATOM 814 C C . LEU A 1 99 ? -7.169 -3.551 19.602 1.00 84.31 99 LEU A C 1
ATOM 816 O O . LEU A 1 99 ? -6.807 -2.572 20.268 1.00 84.31 99 LEU A O 1
ATOM 820 N N . ARG A 1 100 ? -7.718 -4.632 20.173 1.00 84.94 100 ARG A N 1
ATOM 821 C CA . ARG A 1 100 ? -8.031 -4.735 21.608 1.00 84.94 100 ARG A CA 1
ATOM 822 C C . ARG A 1 100 ? -6.785 -4.678 22.492 1.00 84.94 100 ARG A C 1
ATOM 824 O O . ARG A 1 100 ? -6.828 -4.042 23.539 1.00 84.94 100 ARG A O 1
ATOM 831 N N . GLU A 1 101 ? -5.678 -5.250 22.025 1.00 86.00 101 GLU A N 1
ATOM 832 C CA . GLU A 1 101 ? -4.380 -5.288 22.723 1.00 86.00 101 GLU A CA 1
ATOM 833 C C . GLU A 1 101 ? -3.671 -3.927 22.775 1.00 86.00 101 GLU A C 1
ATOM 835 O O . GLU A 1 101 ? -2.731 -3.721 23.541 1.00 86.00 101 GLU A O 1
ATOM 840 N N . VAL A 1 102 ? -4.113 -2.969 21.959 1.00 89.62 102 VAL A N 1
ATOM 841 C CA . VAL A 1 102 ? -3.495 -1.649 21.861 1.00 89.62 102 VAL A CA 1
ATOM 842 C C . VAL A 1 102 ? -4.167 -0.680 22.824 1.00 89.62 102 VAL A C 1
ATOM 844 O O . VAL A 1 102 ? -5.398 -0.582 22.880 1.00 89.62 102 VAL A O 1
ATOM 847 N N . SER A 1 103 ? -3.352 0.112 23.526 1.00 90.25 103 SER A N 1
ATOM 848 C CA . SER A 1 103 ? -3.842 1.169 24.408 1.00 90.25 103 SER A CA 1
ATOM 849 C C . SER A 1 103 ? -4.752 2.160 23.669 1.00 90.25 103 SER A C 1
ATOM 851 O O . SER A 1 103 ? -4.566 2.475 22.488 1.00 90.25 103 SER A O 1
ATOM 853 N N . LYS A 1 104 ? -5.737 2.710 24.388 1.00 89.25 104 LYS A N 1
ATOM 854 C CA . LYS A 1 104 ? -6.736 3.645 23.841 1.00 89.25 104 LYS A CA 1
ATOM 855 C C . LYS A 1 104 ? -6.101 4.842 23.121 1.00 89.25 104 LYS A C 1
ATOM 857 O O . LYS A 1 104 ? -6.599 5.268 22.081 1.00 89.25 104 LYS A O 1
ATOM 862 N N . SER A 1 105 ? -5.001 5.381 23.650 1.00 91.12 105 SER A N 1
ATOM 863 C CA . SER A 1 105 ? -4.289 6.516 23.050 1.00 91.12 105 SER A CA 1
ATOM 864 C C . SER A 1 105 ? -3.607 6.137 21.736 1.00 91.12 105 SER A C 1
ATOM 866 O O . SER A 1 105 ? -3.739 6.866 20.752 1.00 91.12 105 SER A O 1
ATOM 868 N N . LYS A 1 106 ? -2.929 4.985 21.688 1.00 91.19 106 LYS A N 1
ATOM 869 C CA . LYS A 1 106 ? -2.233 4.511 20.489 1.00 91.19 106 LYS A CA 1
ATOM 870 C C . LYS A 1 106 ? -3.221 4.141 19.384 1.00 91.19 106 LYS A C 1
ATOM 872 O O . LYS A 1 106 ? -3.021 4.575 18.256 1.00 91.19 106 LYS A O 1
ATOM 877 N N . ARG A 1 107 ? -4.344 3.501 19.726 1.00 89.38 107 ARG A N 1
ATOM 878 C CA . ARG A 1 107 ? -5.455 3.229 18.794 1.00 89.38 107 ARG A CA 1
ATOM 879 C C . ARG A 1 107 ? -6.035 4.510 18.188 1.00 89.38 107 ARG A C 1
ATOM 881 O O . ARG A 1 107 ? -6.231 4.609 16.986 1.00 89.38 107 ARG A O 1
ATOM 888 N N . ARG A 1 108 ? -6.279 5.538 19.008 1.00 88.81 108 ARG A N 1
ATOM 889 C CA . ARG A 1 108 ? -6.765 6.839 18.511 1.00 88.81 108 ARG A CA 1
ATOM 890 C C . ARG A 1 108 ? -5.756 7.512 17.583 1.00 88.81 108 ARG A C 1
ATOM 892 O O . ARG A 1 108 ? -6.157 8.100 16.585 1.00 88.81 108 ARG A O 1
ATOM 899 N N . LYS A 1 109 ? -4.462 7.432 17.906 1.00 91.62 109 LYS A N 1
ATOM 900 C CA . LYS A 1 109 ? -3.392 8.011 17.084 1.00 91.62 109 LYS A CA 1
ATOM 901 C C . LYS A 1 109 ? -3.174 7.246 15.775 1.00 91.62 109 LYS A C 1
ATOM 903 O O . LYS A 1 109 ? -2.882 7.895 14.775 1.00 91.62 109 LYS A O 1
ATOM 908 N N . SER A 1 110 ? -3.329 5.922 15.758 1.00 90.38 110 SER A N 1
ATOM 909 C CA . SER A 1 110 ? -3.242 5.140 14.518 1.00 90.38 110 SER A CA 1
ATOM 910 C C . SER A 1 110 ? -4.395 5.478 13.579 1.00 90.38 110 SER A C 1
ATOM 912 O O . SER A 1 110 ? -4.160 5.784 12.420 1.00 90.38 110 SER A O 1
ATOM 914 N N . ILE A 1 111 ? -5.621 5.550 14.102 1.00 88.81 111 ILE A N 1
ATOM 915 C CA . ILE A 1 111 ? -6.810 5.867 13.303 1.00 88.81 111 ILE A CA 1
ATOM 916 C C . ILE A 1 111 ? -6.781 7.318 12.806 1.00 88.81 111 ILE A C 1
ATOM 918 O O . ILE A 1 111 ? -7.023 7.578 11.636 1.00 88.81 111 ILE A O 1
ATOM 922 N N . ARG A 1 112 ? -6.473 8.285 13.681 1.00 88.75 112 ARG A N 1
ATOM 923 C CA . ARG A 1 112 ? -6.535 9.713 13.327 1.00 88.75 112 ARG A CA 1
ATOM 924 C C . ARG A 1 112 ? -5.350 10.187 12.485 1.00 88.75 112 ARG A C 1
ATOM 926 O O . ARG A 1 112 ? -5.521 11.076 11.664 1.00 88.75 112 ARG A O 1
ATOM 933 N N . TYR A 1 113 ? -4.154 9.656 12.737 1.00 90.44 113 TYR A N 1
ATOM 934 C CA . TYR A 1 113 ? -2.907 10.180 12.165 1.00 90.44 113 TYR A CA 1
ATOM 935 C C . TYR A 1 113 ? -2.096 9.135 11.391 1.00 90.44 113 TYR A C 1
ATOM 937 O O . TYR A 1 113 ? -0.963 9.424 11.017 1.00 90.44 113 TYR A O 1
ATOM 945 N N . GLY A 1 114 ? -2.598 7.908 11.224 1.00 85.81 114 GLY A N 1
ATOM 946 C CA . GLY A 1 114 ? -1.851 6.839 10.554 1.00 85.81 114 GLY A CA 1
ATOM 947 C C . GLY A 1 114 ? -0.573 6.425 11.291 1.00 85.81 114 GLY A C 1
ATOM 948 O O . GLY A 1 114 ? 0.377 5.964 10.668 1.00 85.81 114 GLY A O 1
ATOM 949 N N . LYS A 1 115 ? -0.490 6.632 12.615 1.00 89.75 115 LYS A N 1
ATOM 950 C CA . LYS A 1 115 ? 0.691 6.215 13.388 1.00 89.75 115 LYS A CA 1
ATOM 951 C C . LYS A 1 115 ? 0.834 4.692 13.384 1.00 89.75 115 LYS A C 1
ATOM 953 O O . LYS A 1 115 ? -0.145 3.987 13.619 1.00 89.75 115 LYS A O 1
ATOM 958 N N . ALA A 1 116 ? 2.073 4.234 13.211 1.00 88.88 116 ALA A N 1
ATOM 959 C CA . ALA A 1 116 ? 2.425 2.821 13.195 1.00 88.88 116 ALA A CA 1
ATOM 960 C C . ALA A 1 116 ? 1.962 2.090 14.465 1.00 88.88 116 ALA A C 1
ATOM 962 O O . ALA A 1 116 ? 2.055 2.595 15.599 1.00 88.88 116 ALA A O 1
ATOM 963 N N . LEU A 1 117 ? 1.452 0.883 14.262 1.00 90.50 117 LEU A N 1
ATOM 964 C CA . LEU A 1 117 ? 1.023 -0.020 15.316 1.00 90.50 117 LEU A CA 1
ATOM 965 C C . LEU A 1 117 ? 2.188 -0.956 15.682 1.00 90.50 117 LEU A C 1
ATOM 967 O O . LEU A 1 117 ? 3.205 -1.004 14.996 1.00 90.50 117 LEU A O 1
ATOM 971 N N . PRO A 1 118 ? 2.129 -1.655 16.829 1.00 92.12 118 PRO A N 1
ATOM 972 C CA . PRO A 1 118 ? 3.092 -2.718 17.092 1.00 92.12 118 PRO A CA 1
ATOM 973 C C . PRO A 1 118 ? 3.042 -3.759 15.967 1.00 92.12 118 PRO A C 1
ATOM 975 O O . PRO A 1 118 ? 1.949 -4.145 15.559 1.00 92.12 118 PRO A O 1
ATOM 978 N N . PHE A 1 119 ? 4.202 -4.265 15.545 1.00 91.44 119 PHE A N 1
ATOM 979 C CA . PHE A 1 119 ? 4.323 -5.232 14.446 1.00 91.44 119 PHE A CA 1
ATOM 980 C C . PHE A 1 119 ? 3.342 -6.413 14.557 1.00 91.44 119 PHE A C 1
ATOM 982 O O . PHE A 1 119 ? 2.651 -6.745 13.602 1.00 91.44 119 PHE A O 1
ATOM 989 N N . ARG A 1 120 ? 3.188 -6.987 15.761 1.00 91.62 120 ARG A N 1
ATOM 990 C CA . ARG A 1 120 ? 2.240 -8.091 16.017 1.00 91.62 120 ARG A CA 1
ATOM 991 C C . ARG A 1 120 ? 0.788 -7.742 15.672 1.00 91.62 120 ARG A C 1
ATOM 993 O O . ARG A 1 120 ? 0.048 -8.593 15.195 1.00 91.62 120 ARG A O 1
ATOM 1000 N N . VAL A 1 121 ? 0.377 -6.500 15.919 1.00 91.44 121 VAL A N 1
ATOM 1001 C CA . VAL A 1 121 ? -0.988 -6.028 15.648 1.00 91.44 121 VAL A CA 1
ATOM 1002 C C . VAL A 1 121 ? -1.171 -5.753 14.160 1.00 91.44 121 VAL A C 1
ATOM 1004 O O . VAL A 1 121 ? -2.214 -6.086 13.608 1.00 91.44 121 VAL A O 1
ATOM 1007 N N . GLU A 1 122 ? -0.158 -5.193 13.498 1.00 91.44 122 GLU A N 1
ATOM 1008 C CA . GLU A 1 122 ? -0.181 -4.986 12.045 1.00 91.44 122 GLU A CA 1
ATOM 1009 C C . GLU A 1 122 ? -0.287 -6.310 11.289 1.00 91.44 122 GLU A C 1
ATOM 1011 O O . GLU A 1 122 ? -1.071 -6.409 10.347 1.00 91.44 122 GLU A O 1
ATOM 1016 N N . GLU A 1 123 ? 0.421 -7.345 11.746 1.00 92.44 123 GLU A N 1
ATOM 1017 C CA . GLU A 1 123 ? 0.338 -8.677 11.149 1.00 92.44 123 GLU A CA 1
ATOM 1018 C C . GLU A 1 123 ? -1.064 -9.275 11.299 1.00 92.44 123 GLU A C 1
ATOM 1020 O O . GLU A 1 123 ? -1.643 -9.755 10.328 1.00 92.44 123 GLU A O 1
ATOM 1025 N N . ARG A 1 124 ? -1.672 -9.164 12.488 1.00 92.38 124 ARG A N 1
ATOM 1026 C CA . ARG A 1 124 ? -3.057 -9.612 12.712 1.00 92.38 124 ARG A CA 1
ATOM 1027 C C . ARG A 1 124 ? -4.056 -8.879 11.824 1.00 92.38 124 ARG A C 1
ATOM 1029 O O . ARG A 1 124 ? -4.950 -9.510 11.270 1.00 92.38 124 ARG A O 1
ATOM 1036 N N . ILE A 1 125 ? -3.893 -7.565 11.669 1.00 92.12 125 ILE A N 1
ATOM 1037 C CA . ILE A 1 125 ? -4.716 -6.761 10.757 1.00 92.12 125 ILE A CA 1
ATOM 1038 C C . ILE A 1 125 ? -4.538 -7.258 9.318 1.00 92.12 125 ILE A C 1
ATOM 1040 O O . ILE A 1 125 ? -5.527 -7.439 8.614 1.00 92.12 125 ILE A O 1
ATOM 1044 N N . ARG A 1 126 ? -3.300 -7.514 8.879 1.00 92.50 126 ARG A N 1
ATOM 1045 C CA . ARG A 1 126 ? -3.020 -8.022 7.531 1.00 92.50 126 ARG A CA 1
ATOM 1046 C C . ARG A 1 126 ? -3.673 -9.382 7.295 1.00 92.50 126 ARG A C 1
ATOM 1048 O O . ARG A 1 126 ? -4.313 -9.555 6.264 1.00 92.50 126 ARG A O 1
ATOM 1055 N N . ILE A 1 127 ? -3.559 -10.309 8.245 1.00 93.12 127 ILE A N 1
ATOM 1056 C CA . ILE A 1 127 ? -4.176 -11.640 8.163 1.00 93.12 127 ILE A CA 1
ATOM 1057 C C . ILE A 1 127 ? -5.697 -11.519 8.029 1.00 93.12 127 ILE A C 1
ATOM 1059 O O . ILE A 1 127 ? -6.257 -12.079 7.090 1.00 93.12 127 ILE A O 1
ATOM 1063 N N . ALA A 1 128 ? -6.344 -10.721 8.885 1.00 93.00 128 ALA A N 1
ATOM 1064 C CA . ALA A 1 128 ? -7.789 -10.498 8.824 1.00 93.00 128 ALA A CA 1
ATOM 1065 C C . ALA A 1 128 ? -8.227 -9.886 7.482 1.00 93.00 128 ALA A C 1
ATOM 1067 O O . ALA A 1 128 ? -9.246 -10.279 6.914 1.00 93.00 128 ALA A O 1
ATOM 1068 N N . ILE A 1 129 ? -7.436 -8.953 6.935 1.00 93.81 129 ILE A N 1
ATOM 1069 C CA . ILE A 1 129 ? -7.707 -8.381 5.612 1.00 93.81 129 ILE A CA 1
ATOM 1070 C C . ILE A 1 129 ? -7.594 -9.446 4.523 1.00 93.81 129 ILE A C 1
ATOM 1072 O O . ILE A 1 129 ? -8.485 -9.553 3.683 1.00 93.81 129 ILE A O 1
ATOM 1076 N N . MET A 1 130 ? -6.518 -10.233 4.523 1.00 93.31 130 MET A N 1
ATOM 1077 C CA . MET A 1 130 ? -6.321 -11.276 3.518 1.00 93.31 130 MET A CA 1
ATOM 1078 C C . MET A 1 130 ? -7.416 -12.336 3.569 1.00 93.31 130 MET A C 1
ATOM 1080 O O . MET A 1 130 ? -7.854 -12.790 2.517 1.00 93.31 130 MET A O 1
ATOM 1084 N N . GLU A 1 131 ? -7.854 -12.731 4.761 1.00 93.50 131 GLU A N 1
ATOM 1085 C CA . GLU A 1 131 ? -8.928 -13.704 4.941 1.00 93.50 131 GLU A CA 1
ATOM 1086 C C . GLU A 1 131 ? -10.250 -13.175 4.381 1.00 93.50 131 GLU A C 1
ATOM 1088 O O . GLU A 1 131 ? -10.880 -13.847 3.566 1.00 93.50 131 GLU A O 1
ATOM 1093 N N . ALA A 1 132 ? -10.614 -11.932 4.710 1.00 93.38 132 ALA A N 1
ATOM 1094 C CA . ALA A 1 132 ? -11.815 -11.294 4.180 1.00 93.38 132 ALA A CA 1
ATOM 1095 C C . ALA A 1 132 ? -11.764 -11.116 2.651 1.00 93.38 132 ALA A C 1
ATOM 1097 O O . ALA A 1 132 ? -12.752 -11.373 1.964 1.00 93.38 132 ALA A O 1
ATOM 1098 N N . VAL A 1 133 ? -10.613 -10.710 2.102 1.00 93.06 133 VAL A N 1
ATOM 1099 C CA . VAL A 1 133 ? -10.420 -10.566 0.648 1.00 93.06 133 VAL A CA 1
ATOM 1100 C C . VAL A 1 133 ? -10.491 -11.925 -0.047 1.00 93.06 133 VAL A C 1
ATOM 1102 O O . VAL A 1 133 ? -11.148 -12.044 -1.076 1.00 93.06 133 VAL A O 1
ATOM 1105 N N . ARG A 1 134 ? -9.856 -12.961 0.513 1.00 93.31 134 ARG A N 1
ATOM 1106 C CA . ARG A 1 134 ? -9.901 -14.323 -0.036 1.00 93.31 134 ARG A CA 1
ATOM 1107 C C . ARG A 1 134 ? -11.318 -14.875 -0.019 1.00 93.31 134 ARG A C 1
ATOM 1109 O O . ARG A 1 134 ? -11.740 -15.445 -1.015 1.00 93.31 134 ARG A O 1
ATOM 1116 N N . HIS A 1 135 ? -12.037 -14.686 1.085 1.00 93.19 135 HIS A N 1
ATOM 1117 C CA . HIS A 1 135 ? -13.434 -15.080 1.190 1.00 93.19 135 HIS A CA 1
ATOM 1118 C C . HIS A 1 135 ? -14.267 -14.370 0.123 1.00 93.19 135 HIS A C 1
ATOM 1120 O O . HIS A 1 135 ? -14.979 -15.029 -0.616 1.00 93.19 135 HIS A O 1
ATOM 1126 N N . TYR A 1 136 ? -14.122 -13.053 -0.034 1.00 92.31 136 TYR A N 1
ATOM 1127 C CA . TYR A 1 136 ? -14.843 -12.308 -1.066 1.00 92.31 136 TYR A CA 1
ATOM 1128 C C . TYR A 1 136 ? -14.537 -12.787 -2.495 1.00 92.31 136 TYR A C 1
ATOM 1130 O O . TYR A 1 136 ? -15.448 -12.850 -3.301 1.00 92.31 136 TYR A O 1
ATOM 1138 N N . LEU A 1 137 ? -13.280 -13.113 -2.817 1.00 89.62 137 LEU A N 1
ATOM 1139 C CA . LEU A 1 137 ? -12.889 -13.575 -4.159 1.00 89.62 137 LEU A CA 1
ATOM 1140 C C . LEU A 1 137 ? -13.275 -15.033 -4.457 1.00 89.62 137 LEU A C 1
ATOM 1142 O O . LEU A 1 137 ? -13.205 -15.445 -5.611 1.00 89.62 137 LEU A O 1
ATOM 1146 N N . ALA A 1 138 ? -13.595 -15.823 -3.430 1.00 90.88 138 ALA A N 1
ATOM 1147 C CA . ALA A 1 138 ? -14.022 -17.212 -3.585 1.00 90.88 138 ALA A CA 1
ATOM 1148 C C . ALA A 1 138 ? -15.526 -17.353 -3.883 1.00 90.88 138 ALA A C 1
ATOM 1150 O O . ALA A 1 138 ? -15.937 -18.410 -4.362 1.00 90.88 138 ALA A O 1
ATOM 1151 N N . TYR A 1 139 ? -16.318 -16.321 -3.577 1.00 73.75 139 TYR A N 1
ATOM 1152 C CA . TYR A 1 139 ? -17.737 -16.205 -3.929 1.00 73.75 139 TYR A CA 1
ATOM 1153 C C . TYR A 1 139 ? -17.906 -15.447 -5.247 1.00 73.75 139 TYR A C 1
ATOM 1155 O O . TYR A 1 139 ? -18.854 -15.795 -5.984 1.00 73.75 139 TYR A O 1
#